Protein AF-A0A7C6YVV8-F1 (afdb_monomer)

Radius of gyration: 14.44 Å; Cα contacts (8 Å, |Δi|>4): 75; chains: 1; bounding box: 38×21×33 Å

Sequence (68 aa):
MQKGFLWDPADAAHAMIAVAKMMLDGVEIDTGLELHRLGKVEVFKDERLIAVDATLEITKENADKLGF

Secondary structure (DSSP, 8-state):
---EEE--HHHHHHHHHHHHHHHHTT----TTPEETTTEE-EEETTTTEEE---PEEE-TTTHHHH--

Nearest PDB structures (foldseek):
  3d02-assembly1_A  TM=8.982E-01  e=3.538E-04  Klebsiella pneumoniae subsp. pneumoniae MGH 78578

Foldseek 3Di:
DDKDKDAQVVLVVQQVVVVVVCVVVVHDDAFQDQDPPQGTWHADVVVRDIDGPRIDIGDPVCPVVSPD

Mean predicted aligned error: 3.14 Å

Solvent-accessible surface area (backbone atoms only — not comparable to full-atom values): 4364 Å² total; per-residue (Å²): 134,83,69,49,80,50,56,63,66,66,58,54,52,51,47,55,53,51,52,54,49,38,51,76,73,68,49,86,90,49,60,64,46,73,41,89,100,65,42,62,31,46,52,41,74,93,77,72,41,78,46,70,92,58,77,38,81,38,37,89,92,47,52,88,71,63,85,122

pLDDT: mean 94.44, std 5.02, range [68.88, 98.44]

Structure (mmCIF, N/CA/C/O backbone):
data_AF-A0A7C6YVV8-F1
#
_entry.id   AF-A0A7C6YVV8-F1
#
loop_
_atom_site.group_PDB
_atom_site.id
_atom_site.type_symbol
_atom_site.label_atom_id
_atom_site.label_alt_id
_atom_site.label_comp_id
_atom_site.label_asym_id
_atom_site.label_entity_id
_atom_site.label_seq_id
_atom_site.pdbx_PDB_ins_code
_atom_site.Cartn_x
_atom_site.Cartn_y
_atom_site.Cartn_z
_atom_site.occupancy
_atom_site.B_iso_or_equiv
_atom_site.auth_seq_id
_atom_site.auth_comp_id
_atom_site.auth_asym_id
_atom_site.auth_atom_id
_atom_site.pdbx_PDB_model_num
ATOM 1 N N . MET A 1 1 ? 21.475 9.548 -14.591 1.00 68.88 1 MET A N 1
ATOM 2 C CA . MET A 1 1 ? 20.606 8.402 -14.932 1.00 68.88 1 MET A CA 1
ATOM 3 C C . MET A 1 1 ? 19.189 8.801 -14.553 1.00 68.88 1 MET A C 1
ATOM 5 O O . MET A 1 1 ? 19.022 9.275 -13.438 1.00 68.88 1 MET A O 1
ATOM 9 N N . GLN A 1 2 ? 18.223 8.757 -15.476 1.00 85.62 2 GLN A N 1
ATOM 10 C CA . GLN A 1 2 ? 16.826 9.079 -15.148 1.00 85.62 2 GLN A CA 1
ATOM 11 C C . GLN A 1 2 ? 16.166 7.846 -14.527 1.00 85.62 2 GLN A C 1
ATOM 13 O O . GLN A 1 2 ? 16.413 6.734 -14.991 1.00 85.62 2 GLN A O 1
ATOM 18 N N . LYS A 1 3 ? 15.362 8.057 -13.487 1.00 92.88 3 LYS A N 1
ATOM 19 C CA . LYS A 1 3 ? 14.577 7.019 -12.821 1.00 92.88 3 LYS A CA 1
ATOM 20 C C . LYS A 1 3 ? 13.182 7.535 -12.504 1.00 92.88 3 LYS A C 1
ATOM 22 O O . LYS A 1 3 ? 13.020 8.728 -12.249 1.00 92.88 3 LYS A O 1
ATOM 27 N N . GLY A 1 4 ? 12.204 6.640 -12.561 1.00 94.38 4 GLY A N 1
ATOM 28 C CA . GLY A 1 4 ? 10.839 6.885 -12.109 1.00 94.38 4 GLY A CA 1
ATOM 29 C C . GLY A 1 4 ? 10.636 6.338 -10.701 1.00 94.38 4 GLY A C 1
ATOM 30 O O . GLY A 1 4 ? 11.337 5.419 -10.284 1.00 94.38 4 GLY A O 1
ATOM 31 N N . PHE A 1 5 ? 9.668 6.895 -9.986 1.00 95.44 5 PHE A N 1
ATOM 32 C CA . PHE A 1 5 ? 9.227 6.381 -8.695 1.00 95.44 5 PHE A CA 1
ATOM 33 C C . PHE A 1 5 ? 7.723 6.177 -8.748 1.00 95.44 5 PHE A C 1
ATOM 35 O O . PHE A 1 5 ? 6.993 7.069 -9.183 1.00 95.44 5 PHE A O 1
ATOM 42 N N . LEU A 1 6 ? 7.283 4.997 -8.336 1.00 94.69 6 LEU A N 1
ATOM 43 C CA . LEU A 1 6 ? 5.875 4.634 -8.244 1.00 94.69 6 LEU A CA 1
ATOM 44 C C . LEU A 1 6 ? 5.700 3.630 -7.095 1.00 94.69 6 LEU A C 1
ATOM 46 O O . LEU A 1 6 ? 6.546 3.515 -6.213 1.00 94.69 6 LEU A O 1
ATOM 50 N N . TRP A 1 7 ? 4.604 2.898 -7.141 1.00 94.25 7 TRP A N 1
ATOM 51 C CA . TRP A 1 7 ? 4.249 1.706 -6.392 1.00 94.25 7 TRP A CA 1
ATOM 52 C C . TRP A 1 7 ? 3.536 0.766 -7.380 1.00 94.25 7 TRP A C 1
ATOM 54 O O . TRP A 1 7 ? 3.150 1.201 -8.468 1.00 94.25 7 TRP A O 1
ATOM 64 N N . ASP A 1 8 ? 3.341 -0.505 -7.029 1.00 94.88 8 ASP A N 1
ATOM 65 C CA . ASP A 1 8 ? 2.499 -1.399 -7.834 1.00 94.88 8 ASP A CA 1
ATOM 66 C C . ASP A 1 8 ? 1.009 -1.031 -7.620 1.00 94.88 8 ASP A C 1
ATOM 68 O O . ASP A 1 8 ? 0.489 -1.164 -6.503 1.00 94.88 8 ASP A O 1
ATOM 72 N N . PRO A 1 9 ? 0.290 -0.537 -8.649 1.00 94.56 9 PRO A N 1
ATOM 73 C CA . PRO A 1 9 ? -1.110 -0.146 -8.507 1.00 94.56 9 PRO A CA 1
ATOM 74 C C . PRO A 1 9 ? -2.047 -1.339 -8.264 1.00 94.56 9 PRO A C 1
ATOM 76 O O . PRO A 1 9 ? -3.103 -1.158 -7.653 1.00 94.56 9 PRO A O 1
ATOM 79 N N . ALA A 1 10 ? -1.684 -2.550 -8.698 1.00 95.00 10 ALA A N 1
ATOM 80 C CA . ALA A 1 10 ? -2.472 -3.750 -8.438 1.00 95.00 10 ALA A CA 1
ATOM 81 C C . ALA A 1 10 ? -2.433 -4.117 -6.948 1.00 95.00 10 ALA A C 1
ATOM 83 O O . ALA A 1 10 ? -3.470 -4.455 -6.371 1.00 95.00 10 ALA A O 1
ATOM 84 N N . ASP A 1 11 ? -1.272 -3.967 -6.305 1.00 95.31 11 ASP A N 1
ATOM 85 C CA . ASP A 1 11 ? -1.140 -4.164 -4.859 1.00 95.31 11 ASP A CA 1
ATOM 86 C C . ASP A 1 11 ? -1.922 -3.116 -4.066 1.00 95.31 11 ASP A C 1
ATOM 88 O O . ASP A 1 11 ? -2.632 -3.462 -3.119 1.00 95.31 11 ASP A O 1
ATOM 92 N N . ALA A 1 12 ? -1.899 -1.854 -4.503 1.00 95.19 12 ALA A N 1
ATOM 93 C CA . ALA A 1 12 ? -2.731 -0.811 -3.905 1.00 95.19 12 ALA A CA 1
ATOM 94 C C . ALA A 1 12 ? -4.236 -1.127 -4.030 1.00 95.19 12 ALA A C 1
ATOM 96 O O . ALA A 1 12 ? -4.987 -0.984 -3.064 1.00 95.19 12 ALA A O 1
ATOM 97 N N . ALA A 1 13 ? -4.694 -1.604 -5.194 1.00 95.44 13 ALA A N 1
ATOM 98 C CA . ALA A 1 13 ? -6.089 -1.994 -5.396 1.00 95.44 13 ALA A CA 1
ATOM 99 C C . ALA A 1 13 ? -6.499 -3.172 -4.502 1.00 95.44 13 ALA A C 1
ATOM 101 O O . ALA A 1 13 ? -7.552 -3.132 -3.859 1.00 95.44 13 ALA A O 1
ATOM 102 N N . HIS A 1 14 ? -5.650 -4.197 -4.417 1.00 96.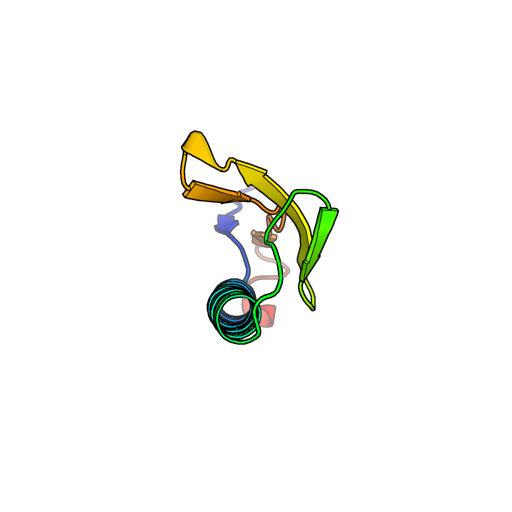12 14 HIS A N 1
ATOM 103 C CA . HIS A 1 14 ? -5.886 -5.345 -3.550 1.00 96.12 14 HIS A CA 1
ATOM 104 C C . HIS A 1 14 ? -5.962 -4.928 -2.073 1.00 96.12 14 HIS A C 1
ATOM 106 O O . HIS A 1 14 ? -6.869 -5.354 -1.357 1.00 96.12 14 HIS A O 1
ATOM 112 N N . ALA A 1 15 ? -5.061 -4.050 -1.628 1.00 96.81 15 ALA A N 1
ATOM 113 C CA . ALA A 1 15 ? -5.055 -3.491 -0.279 1.00 96.81 15 ALA A CA 1
ATOM 114 C C . ALA A 1 15 ? -6.359 -2.760 0.063 1.00 96.81 15 ALA A C 1
ATOM 116 O O . ALA A 1 15 ? -6.945 -3.018 1.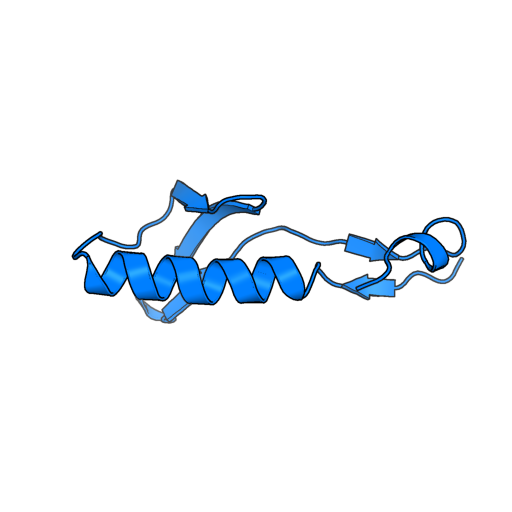113 1.00 96.81 15 ALA A O 1
ATOM 117 N N . MET A 1 16 ? -6.852 -1.905 -0.840 1.00 97.00 16 MET A N 1
ATOM 118 C CA . MET A 1 16 ? -8.103 -1.166 -0.632 1.00 97.00 16 MET A CA 1
ATOM 119 C C . MET A 1 16 ? -9.296 -2.106 -0.420 1.00 97.00 16 MET A C 1
ATOM 121 O O . MET A 1 16 ? -10.081 -1.914 0.509 1.00 97.00 16 MET A O 1
ATOM 125 N N . ILE A 1 17 ? -9.416 -3.150 -1.245 1.00 97.75 17 ILE A N 1
ATOM 126 C CA . ILE A 1 17 ? -10.500 -4.133 -1.116 1.00 97.75 17 ILE A CA 1
ATOM 127 C C . ILE A 1 17 ? -10.341 -4.979 0.151 1.00 97.75 17 ILE A C 1
ATOM 129 O O . ILE A 1 17 ? -11.330 -5.237 0.839 1.00 97.75 17 ILE A O 1
ATOM 133 N N . ALA A 1 18 ? -9.115 -5.385 0.490 1.00 97.00 18 ALA A N 1
ATOM 134 C CA . ALA A 1 18 ? -8.839 -6.152 1.700 1.00 97.00 18 ALA A CA 1
ATOM 135 C C . ALA A 1 18 ? -9.227 -5.372 2.964 1.00 97.00 18 ALA A C 1
ATOM 137 O O . ALA A 1 18 ? -9.954 -5.905 3.800 1.00 97.00 18 ALA A O 1
ATOM 138 N N . VAL A 1 19 ? -8.824 -4.101 3.069 1.00 97.25 19 VAL A N 1
ATOM 139 C CA . VAL A 1 19 ? -9.202 -3.223 4.186 1.00 97.25 19 VAL A CA 1
ATOM 140 C C . VAL A 1 19 ? -10.719 -3.053 4.254 1.00 97.25 19 VAL A C 1
ATOM 142 O O . VAL A 1 19 ? -11.304 -3.225 5.321 1.00 97.25 19 VAL A O 1
ATOM 145 N N . ALA A 1 20 ? -11.382 -2.790 3.123 1.00 98.00 20 ALA A N 1
ATOM 146 C CA . ALA A 1 20 ? -12.838 -2.652 3.091 1.00 98.00 20 ALA A CA 1
ATOM 147 C C . ALA A 1 20 ? -13.546 -3.920 3.595 1.00 98.00 20 ALA A C 1
ATOM 149 O O . ALA A 1 20 ? -14.475 -3.838 4.399 1.00 98.00 20 ALA A O 1
ATOM 150 N N . LYS A 1 21 ? -13.081 -5.102 3.171 1.00 98.25 21 LYS A N 1
ATOM 151 C CA . LYS A 1 21 ? -13.603 -6.379 3.662 1.00 98.25 21 LYS A CA 1
ATOM 152 C C . LYS A 1 21 ? -13.359 -6.558 5.163 1.00 98.25 21 LYS A C 1
ATOM 154 O O . LYS A 1 21 ? -14.292 -6.924 5.867 1.00 98.25 21 LYS A O 1
ATOM 159 N N . MET A 1 22 ? -12.152 -6.277 5.654 1.00 97.38 22 MET A N 1
ATOM 160 C CA . MET A 1 22 ? -11.819 -6.364 7.082 1.00 97.38 22 MET A CA 1
ATOM 161 C C . MET A 1 22 ? -12.758 -5.500 7.931 1.00 97.38 22 MET A C 1
ATOM 163 O O . MET A 1 22 ? -13.289 -5.974 8.931 1.00 97.38 22 MET A O 1
ATOM 167 N N . MET A 1 23 ? -13.038 -4.271 7.490 1.00 97.06 23 MET A N 1
ATOM 168 C CA . MET A 1 23 ? -13.989 -3.384 8.166 1.00 97.06 23 MET A CA 1
ATOM 169 C C . MET A 1 23 ? -15.412 -3.963 8.185 1.00 97.06 23 MET A C 1
ATOM 171 O O . MET A 1 23 ? -16.081 -3.900 9.214 1.00 97.06 23 MET A O 1
ATOM 175 N N . LEU A 1 24 ? -15.877 -4.549 7.074 1.00 98.44 24 LEU A N 1
ATOM 176 C CA . LEU A 1 24 ? -17.191 -5.209 6.997 1.00 98.44 24 LEU A CA 1
ATOM 177 C C . LEU A 1 24 ? -17.278 -6.455 7.889 1.00 98.44 24 LEU A C 1
ATOM 179 O O . LEU A 1 24 ? -18.342 -6.742 8.434 1.00 98.44 24 LEU A O 1
ATOM 183 N N . ASP A 1 25 ? -16.162 -7.161 8.064 1.00 98.25 25 ASP A N 1
ATOM 184 C CA . ASP A 1 25 ? -16.040 -8.320 8.949 1.00 98.25 25 ASP A CA 1
ATOM 185 C C . ASP A 1 25 ? -15.847 -7.914 10.432 1.00 98.25 25 ASP A C 1
ATOM 187 O O . ASP A 1 25 ? -15.750 -8.777 11.304 1.00 98.25 25 ASP A O 1
ATOM 191 N N . GLY A 1 26 ? -15.811 -6.610 10.741 1.00 98.00 26 GLY A N 1
ATOM 192 C CA . GLY A 1 26 ? -15.695 -6.079 12.103 1.00 98.00 26 GLY A CA 1
ATOM 193 C C . GLY A 1 26 ? -14.271 -6.055 12.668 1.00 98.00 26 GLY A C 1
ATOM 194 O O . GLY A 1 26 ? -14.098 -5.923 13.878 1.00 98.00 26 GLY A O 1
ATOM 195 N N . VAL A 1 27 ? -13.253 -6.188 11.817 1.00 97.31 27 VAL A N 1
ATOM 196 C CA . VAL A 1 27 ? -11.841 -6.099 12.211 1.00 97.31 27 VAL A CA 1
ATOM 197 C C . VAL A 1 27 ? -11.452 -4.635 12.421 1.00 97.31 27 VAL A C 1
ATOM 199 O O . VAL A 1 27 ? -11.744 -3.775 11.587 1.00 97.31 27 VAL A O 1
ATOM 202 N N . GLU A 1 28 ? -10.761 -4.348 13.525 1.00 96.06 28 GLU A N 1
ATOM 203 C CA . GLU A 1 28 ? -10.205 -3.019 13.779 1.00 96.06 28 GLU A CA 1
ATOM 204 C C . GLU A 1 28 ? -8.971 -2.759 12.903 1.00 96.06 28 GLU A C 1
ATOM 206 O O . GLU A 1 28 ? -8.070 -3.592 12.801 1.00 96.06 28 GLU A O 1
ATOM 211 N N . ILE A 1 29 ? -8.931 -1.580 12.280 1.00 96.69 29 ILE A N 1
ATOM 212 C CA . ILE A 1 29 ? -7.814 -1.136 11.447 1.00 96.69 29 ILE A CA 1
ATOM 213 C C . ILE A 1 29 ? -6.898 -0.248 12.291 1.00 96.69 29 ILE A C 1
ATOM 215 O O . ILE A 1 29 ? -7.260 0.880 12.635 1.00 96.69 29 ILE A O 1
ATOM 219 N N . ASP A 1 30 ? -5.718 -0.765 12.626 1.00 97.56 30 ASP A N 1
ATOM 220 C CA . ASP A 1 30 ? -4.713 -0.071 13.431 1.00 97.56 30 ASP A CA 1
ATOM 221 C C . ASP A 1 30 ? -3.290 -0.337 12.915 1.00 97.56 30 ASP A C 1
ATOM 223 O O . ASP A 1 30 ? -3.054 -1.223 12.089 1.00 97.56 30 ASP A O 1
ATOM 227 N N . THR A 1 31 ? -2.337 0.453 13.401 1.00 97.56 31 THR A N 1
ATOM 228 C CA . THR A 1 31 ? -0.918 0.333 13.078 1.00 97.56 31 THR A CA 1
ATOM 229 C C . THR A 1 31 ? -0.405 -1.066 13.409 1.00 97.56 31 THR A C 1
ATOM 231 O O . THR A 1 31 ? -0.660 -1.617 14.479 1.00 97.56 31 THR A O 1
ATOM 234 N N . GLY A 1 32 ? 0.357 -1.640 12.480 1.00 95.31 32 GLY A N 1
ATOM 235 C CA . GLY A 1 32 ? 0.876 -3.000 12.585 1.00 95.31 32 GLY A CA 1
ATOM 236 C C . GLY A 1 32 ? -0.035 -4.073 11.988 1.00 95.31 32 GLY A C 1
ATOM 237 O O . GLY A 1 32 ? 0.382 -5.232 11.962 1.00 95.31 32 GLY A O 1
ATOM 238 N N . LEU A 1 33 ? -1.218 -3.711 11.470 1.00 95.25 33 LEU A N 1
ATOM 239 C CA . LEU A 1 33 ? -2.019 -4.586 10.609 1.00 95.25 33 LEU A CA 1
ATOM 240 C C . LEU A 1 33 ? -1.177 -5.049 9.410 1.00 95.25 33 LEU A C 1
ATOM 242 O O . LEU A 1 33 ? -0.487 -4.244 8.785 1.00 95.25 33 LEU A O 1
ATOM 246 N N . GLU A 1 34 ? -1.243 -6.336 9.074 1.00 95.06 34 GLU A N 1
ATOM 247 C CA . GLU A 1 34 ? -0.545 -6.891 7.914 1.00 95.06 34 GLU A CA 1
ATOM 248 C C . GLU A 1 34 ? -1.472 -6.991 6.701 1.00 95.06 34 GLU A C 1
ATOM 250 O O . GLU A 1 34 ? -2.526 -7.630 6.745 1.00 95.06 34 GLU A O 1
ATOM 255 N N . LEU A 1 35 ? -1.048 -6.390 5.592 1.00 94.56 35 LEU A N 1
ATOM 256 C CA . LEU A 1 35 ? -1.682 -6.530 4.290 1.00 94.56 35 LEU A CA 1
ATOM 257 C C . LEU A 1 35 ? -0.884 -7.501 3.423 1.00 94.56 35 LEU A C 1
ATOM 259 O O . LEU A 1 35 ? 0.347 -7.465 3.359 1.00 94.56 35 LEU A O 1
ATOM 263 N N . HIS A 1 36 ? -1.600 -8.382 2.725 1.00 91.94 36 HIS A N 1
ATOM 264 C CA . HIS A 1 36 ? -0.983 -9.337 1.811 1.00 91.94 36 HIS A CA 1
ATOM 265 C C . HIS A 1 36 ? -0.115 -8.603 0.775 1.00 91.94 36 HIS A C 1
ATOM 267 O O . HIS A 1 36 ? -0.557 -7.602 0.217 1.00 91.94 36 HIS A O 1
ATOM 273 N N . ARG A 1 37 ? 1.109 -9.100 0.543 1.00 90.06 37 ARG A N 1
ATOM 274 C CA . ARG A 1 37 ? 2.150 -8.533 -0.348 1.00 90.06 37 ARG A CA 1
ATOM 275 C C . ARG A 1 37 ? 2.742 -7.176 0.061 1.00 90.06 37 ARG A C 1
ATOM 277 O O . ARG A 1 37 ? 3.828 -6.855 -0.403 1.00 90.06 37 ARG A O 1
ATOM 284 N N . LEU A 1 38 ? 2.091 -6.437 0.958 1.00 94.62 38 LEU A N 1
ATOM 285 C CA . LEU A 1 38 ? 2.507 -5.102 1.404 1.00 94.62 38 LEU A CA 1
ATOM 286 C C . LEU A 1 38 ? 3.108 -5.075 2.818 1.00 94.62 38 LEU A C 1
ATOM 288 O O . LEU A 1 38 ? 3.823 -4.141 3.164 1.00 94.62 38 LEU A O 1
ATOM 292 N N . GLY A 1 39 ? 2.863 -6.105 3.630 1.00 93.50 39 GLY A N 1
ATOM 293 C CA . GLY A 1 39 ? 3.393 -6.196 4.989 1.00 93.50 39 GLY A CA 1
ATOM 294 C C . GLY A 1 39 ? 2.650 -5.292 5.974 1.00 93.50 39 GLY A C 1
ATOM 295 O O . GLY A 1 39 ? 1.450 -5.057 5.829 1.00 93.50 39 GLY A O 1
ATOM 296 N N . LYS A 1 40 ? 3.354 -4.840 7.018 1.00 95.88 40 LYS A N 1
ATOM 297 C CA . LYS A 1 40 ? 2.774 -4.020 8.089 1.00 95.88 40 LYS A CA 1
ATOM 298 C C . LYS A 1 40 ? 2.518 -2.595 7.620 1.00 95.88 40 LYS A C 1
ATOM 300 O O . LYS A 1 40 ? 3.384 -1.996 6.990 1.00 95.88 40 LYS A O 1
ATOM 305 N N . VAL A 1 41 ? 1.364 -2.054 7.995 1.00 96.44 41 VAL A N 1
ATOM 306 C CA . VAL A 1 41 ? 0.973 -0.678 7.667 1.00 96.44 41 VAL A CA 1
ATOM 307 C C . VAL A 1 41 ? 0.974 0.233 8.888 1.00 96.44 41 VAL A C 1
ATOM 309 O O . VAL A 1 41 ? 0.772 -0.213 10.021 1.00 96.44 41 VAL A O 1
ATOM 312 N N . GLU A 1 42 ? 1.159 1.524 8.638 1.00 98.12 42 GLU A N 1
ATOM 313 C CA . GLU A 1 42 ? 0.918 2.587 9.611 1.00 98.12 42 GLU A CA 1
ATOM 314 C C . GLU A 1 42 ? -0.481 3.164 9.393 1.00 98.12 42 GLU A C 1
ATOM 316 O O . GLU A 1 42 ? -0.898 3.397 8.256 1.00 98.12 42 GLU A O 1
ATOM 321 N N . VAL A 1 43 ? -1.225 3.379 10.479 1.00 97.81 43 VAL A N 1
ATOM 322 C CA . VAL A 1 43 ? -2.595 3.900 10.426 1.00 97.81 43 VAL A CA 1
ATOM 323 C C . VAL A 1 43 ? -2.673 5.207 11.196 1.00 97.81 43 VAL A C 1
ATOM 325 O O . VAL A 1 43 ? -2.499 5.249 12.412 1.00 97.81 43 VAL A O 1
ATOM 328 N N . PHE A 1 44 ? -3.013 6.264 10.474 1.00 97.69 44 PHE A N 1
ATOM 329 C CA . PHE A 1 44 ? -3.237 7.605 10.985 1.00 97.69 44 PHE A CA 1
ATOM 330 C C . PHE A 1 44 ? -4.752 7.841 11.032 1.00 97.69 44 PHE A C 1
ATOM 332 O O . PHE A 1 44 ? -5.380 8.215 10.036 1.00 97.69 44 PHE A O 1
ATOM 339 N N . LYS A 1 45 ? -5.374 7.496 12.171 1.00 95.31 45 LYS A N 1
ATOM 340 C CA . LYS A 1 45 ? -6.844 7.476 12.322 1.00 95.31 45 LYS A CA 1
ATOM 341 C C . LYS A 1 45 ? -7.464 8.873 12.167 1.00 95.31 45 LYS A C 1
ATOM 343 O O . LYS A 1 45 ? -8.529 8.984 11.556 1.00 95.31 45 LYS A O 1
ATOM 348 N N . ASP A 1 46 ? -6.793 9.916 12.653 1.00 96.88 46 ASP A N 1
ATOM 349 C CA . ASP A 1 46 ? -7.279 11.302 12.582 1.00 96.88 46 ASP A CA 1
ATOM 350 C C . ASP A 1 46 ? -7.315 11.811 11.130 1.00 96.88 46 ASP A C 1
ATOM 352 O O . ASP A 1 46 ? -8.283 12.440 10.696 1.00 96.88 46 ASP A O 1
ATOM 356 N N . GLU A 1 47 ? -6.306 11.448 10.343 1.00 98.00 47 GLU A N 1
ATOM 357 C CA . GLU A 1 47 ? -6.156 11.770 8.924 1.00 98.00 47 GLU A CA 1
ATOM 358 C C . GLU A 1 47 ? -6.914 10.805 8.004 1.00 98.00 47 GLU A C 1
ATOM 360 O O . GLU A 1 47 ? -7.020 11.050 6.801 1.00 98.00 47 GLU A O 1
ATOM 365 N N . ARG A 1 48 ? -7.454 9.711 8.558 1.00 95.94 48 ARG A N 1
ATOM 366 C CA . ARG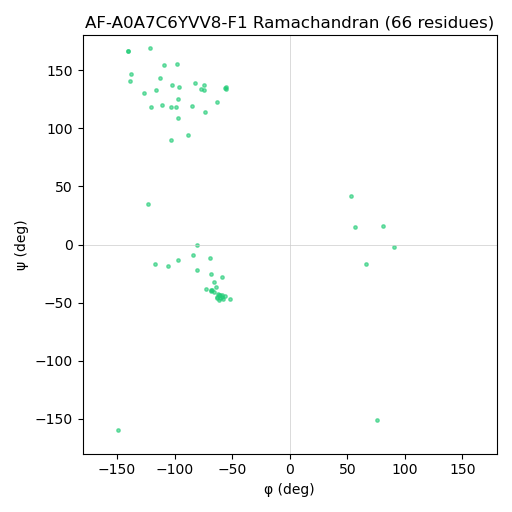 A 1 48 ? -8.072 8.600 7.815 1.00 95.94 48 ARG A CA 1
ATOM 367 C C . ARG A 1 48 ? -7.142 8.043 6.734 1.00 95.94 48 ARG A C 1
ATOM 369 O O . ARG A 1 48 ? -7.574 7.753 5.618 1.00 95.94 48 ARG A O 1
ATOM 376 N N . LEU A 1 49 ? -5.865 7.902 7.079 1.00 97.44 49 LEU A N 1
ATOM 377 C CA . LEU A 1 49 ? -4.808 7.463 6.178 1.00 97.44 49 LEU A CA 1
ATOM 378 C C . LEU A 1 49 ? -4.226 6.126 6.644 1.00 97.44 49 LEU A C 1
ATOM 380 O O . LEU A 1 49 ? -3.876 5.958 7.808 1.00 97.44 49 LEU A O 1
ATOM 384 N N . ILE A 1 50 ? -4.083 5.196 5.703 1.00 97.31 50 ILE A N 1
ATOM 385 C CA . ILE A 1 50 ? -3.286 3.979 5.862 1.00 97.31 50 ILE A CA 1
ATOM 386 C C . ILE A 1 50 ? -2.080 4.134 4.942 1.00 97.31 50 ILE A C 1
ATOM 388 O O . ILE A 1 50 ? -2.253 4.305 3.734 1.00 97.31 50 ILE A O 1
ATOM 392 N N . ALA A 1 51 ? -0.879 4.106 5.508 1.00 96.25 51 ALA A N 1
ATOM 393 C CA . ALA A 1 51 ? 0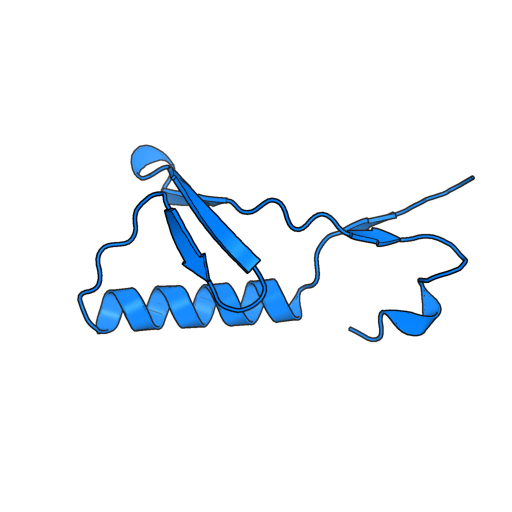.366 4.292 4.781 1.00 96.25 51 ALA A CA 1
ATOM 394 C C . ALA A 1 51 ? 1.193 3.004 4.769 1.00 96.25 51 ALA A C 1
ATOM 396 O O . ALA A 1 51 ? 1.254 2.259 5.749 1.00 96.25 51 ALA A O 1
ATOM 397 N N . VAL A 1 52 ? 1.855 2.770 3.641 1.00 94.44 52 VAL A N 1
ATOM 398 C CA . VAL A 1 52 ? 2.816 1.687 3.450 1.00 94.44 52 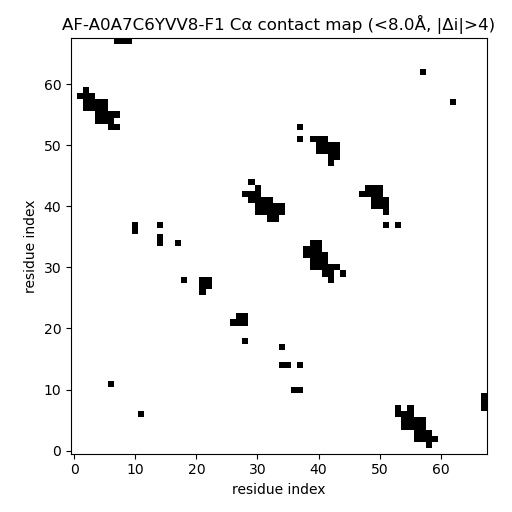VAL A CA 1
ATOM 399 C C . VAL A 1 52 ? 4.004 2.220 2.660 1.00 94.44 52 VAL A C 1
ATOM 401 O O . VAL A 1 52 ? 3.818 2.993 1.718 1.00 94.44 52 VAL A O 1
ATOM 404 N N . ASP A 1 53 ? 5.216 1.800 3.016 1.00 93.19 53 ASP A N 1
ATOM 405 C CA . ASP A 1 53 ? 6.384 2.026 2.167 1.00 93.19 53 ASP A CA 1
ATOM 406 C C . ASP A 1 53 ? 6.532 0.866 1.177 1.00 93.19 53 ASP A C 1
ATOM 408 O O . ASP A 1 53 ? 7.091 -0.186 1.486 1.00 93.19 53 ASP A O 1
ATOM 412 N N . ALA A 1 54 ? 5.973 1.062 -0.016 1.00 93.69 54 ALA A N 1
ATOM 413 C CA . ALA A 1 54 ? 6.049 0.132 -1.142 1.00 93.69 54 ALA A CA 1
ATOM 414 C C . ALA A 1 54 ? 6.654 0.815 -2.380 1.00 93.69 54 ALA A C 1
ATOM 416 O O . ALA A 1 54 ? 6.238 0.571 -3.516 1.00 93.69 54 ALA A O 1
ATOM 417 N N . THR A 1 55 ? 7.604 1.726 -2.152 1.00 94.44 55 THR A N 1
ATOM 418 C CA . THR A 1 55 ? 8.209 2.527 -3.217 1.00 94.44 55 THR A CA 1
ATOM 419 C C . THR A 1 55 ? 8.951 1.638 -4.216 1.00 94.44 55 THR A C 1
ATOM 421 O O . THR A 1 55 ? 9.895 0.928 -3.872 1.00 94.44 55 THR A O 1
ATOM 424 N N . LEU A 1 56 ? 8.558 1.726 -5.484 1.00 94.38 56 LEU A N 1
ATOM 425 C CA . LEU A 1 56 ? 9.185 1.048 -6.607 1.00 94.38 56 LEU A CA 1
ATOM 426 C C . LEU A 1 56 ? 10.046 2.035 -7.401 1.00 94.38 56 LEU A C 1
ATOM 428 O O . LEU A 1 56 ? 9.539 3.000 -7.979 1.00 94.38 56 LEU A O 1
ATOM 432 N N . GLU A 1 57 ? 11.350 1.765 -7.471 1.00 95.75 57 GLU A N 1
ATOM 433 C CA . GLU A 1 57 ? 12.271 2.484 -8.352 1.00 95.75 57 GLU A CA 1
ATOM 434 C C . GLU A 1 57 ? 12.251 1.867 -9.757 1.00 95.75 57 GLU A C 1
ATOM 436 O O . GLU A 1 57 ? 12.591 0.698 -9.958 1.00 95.75 57 GLU A O 1
ATOM 441 N N . ILE A 1 58 ? 11.862 2.674 -10.741 1.00 95.19 58 ILE A N 1
ATOM 442 C CA . ILE A 1 58 ? 11.786 2.284 -12.147 1.00 95.19 58 ILE A CA 1
ATOM 443 C C . ILE A 1 58 ? 13.048 2.770 -12.851 1.00 95.19 58 ILE A C 1
ATOM 445 O O . ILE A 1 58 ? 13.312 3.974 -12.939 1.00 95.19 58 ILE A O 1
ATOM 449 N N . THR A 1 59 ? 13.812 1.827 -13.383 1.00 95.00 59 THR A N 1
ATOM 450 C CA . THR A 1 59 ? 15.035 2.071 -14.144 1.00 95.00 59 THR A CA 1
ATOM 451 C C . THR A 1 59 ? 14.906 1.483 -15.546 1.00 95.00 59 THR A C 1
ATOM 453 O O . THR A 1 59 ? 13.990 0.716 -15.848 1.00 95.00 59 THR A O 1
ATOM 456 N N . LYS A 1 60 ? 15.850 1.813 -16.432 1.00 94.25 60 LYS A N 1
ATOM 4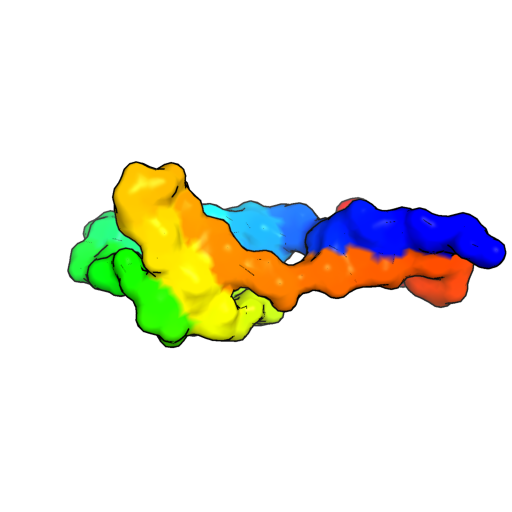57 C CA . LYS A 1 60 ? 15.869 1.256 -17.791 1.00 94.25 60 LYS A CA 1
ATOM 458 C C . LYS A 1 60 ? 15.964 -0.279 -17.786 1.00 94.25 60 LYS A C 1
ATOM 460 O O . LYS A 1 60 ? 15.494 -0.928 -18.709 1.00 94.25 60 LYS A O 1
ATOM 465 N N . GLU A 1 61 ? 16.569 -0.857 -16.753 1.00 94.88 61 GLU A N 1
ATOM 466 C CA . GLU A 1 61 ? 16.840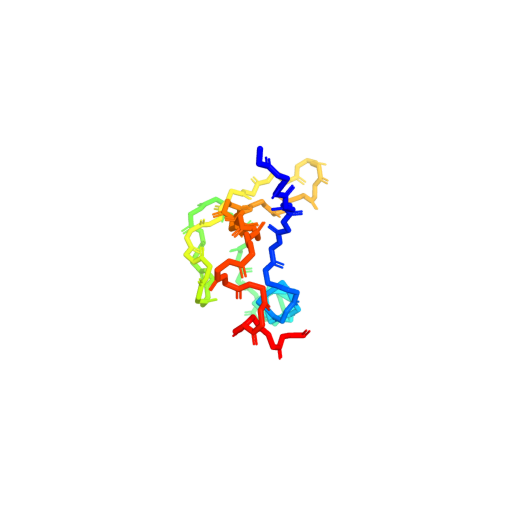 -2.291 -16.633 1.00 94.88 61 GLU A CA 1
ATOM 467 C C . GLU A 1 61 ? 15.623 -3.111 -16.173 1.00 94.88 61 GLU A C 1
ATOM 469 O O . GLU A 1 61 ? 15.593 -4.333 -16.380 1.00 94.88 61 GLU A O 1
ATOM 474 N N 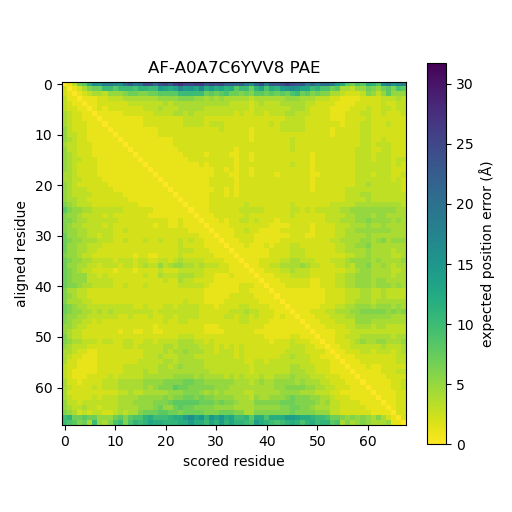. ASN A 1 62 ? 14.644 -2.471 -15.522 1.00 94.12 62 ASN A N 1
ATOM 475 C CA . ASN A 1 62 ? 13.461 -3.147 -14.988 1.00 94.12 62 ASN A CA 1
ATOM 476 C C . ASN A 1 62 ? 12.135 -2.697 -15.613 1.00 94.12 62 ASN A C 1
ATOM 478 O O . ASN A 1 62 ? 11.183 -3.462 -15.510 1.00 94.12 62 ASN A O 1
ATOM 482 N N . ALA A 1 63 ? 12.074 -1.547 -16.297 1.00 91.81 63 ALA A N 1
ATOM 483 C CA . ALA A 1 63 ? 10.826 -0.977 -16.814 1.00 91.81 63 ALA A CA 1
ATOM 484 C C . ALA A 1 63 ? 9.995 -1.971 -17.646 1.00 91.81 63 ALA A C 1
ATOM 486 O O . ALA A 1 63 ? 8.813 -2.161 -17.373 1.00 91.81 63 ALA A O 1
ATOM 487 N N . ASP A 1 64 ? 10.627 -2.686 -18.581 1.00 93.31 64 ASP A N 1
ATOM 488 C CA . ASP A 1 64 ? 9.945 -3.648 -19.463 1.00 93.31 64 ASP A CA 1
ATOM 489 C C . ASP A 1 64 ? 9.437 -4.909 -18.734 1.00 93.31 64 ASP A C 1
ATOM 491 O O . ASP A 1 64 ? 8.694 -5.705 -19.304 1.00 93.31 64 ASP A O 1
ATOM 495 N N . LYS A 1 65 ? 9.847 -5.123 -17.477 1.00 93.06 65 LYS A N 1
ATOM 496 C CA . LYS A 1 65 ? 9.471 -6.293 -16.664 1.00 93.06 65 LYS A CA 1
ATOM 497 C C . LYS A 1 65 ? 8.305 -6.020 -15.722 1.00 93.06 65 LYS A C 1
ATOM 499 O O . LYS A 1 65 ? 7.792 -6.965 -15.134 1.00 93.06 65 LYS A O 1
ATOM 504 N N . LEU A 1 66 ? 7.941 -4.754 -15.530 1.00 88.94 66 LEU A N 1
ATOM 505 C CA . LEU A 1 66 ? 6.973 -4.359 -14.513 1.00 88.94 66 LEU A CA 1
ATOM 506 C C . LEU A 1 66 ? 5.545 -4.753 -14.890 1.00 88.94 66 LEU A C 1
ATOM 508 O O . LEU A 1 66 ? 4.827 -5.246 -14.030 1.00 88.94 66 LEU A O 1
ATOM 512 N N . GLY A 1 67 ? 5.180 -4.632 -16.172 1.00 79.50 67 GLY A N 1
ATOM 513 C CA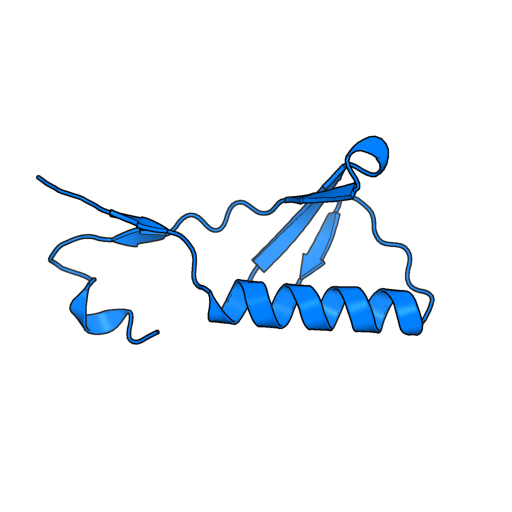 . GLY A 1 67 ? 4.029 -5.325 -16.767 1.00 79.50 67 GLY A CA 1
ATOM 514 C C . GLY A 1 67 ? 2.663 -5.092 -16.109 1.00 79.50 67 GLY A C 1
ATOM 515 O O . GLY A 1 67 ? 1.751 -5.876 -16.374 1.00 79.50 67 GLY A O 1
ATOM 516 N N . PHE A 1 68 ? 2.542 -4.068 -15.262 1.00 73.62 68 PHE A N 1
ATOM 517 C CA . PHE A 1 68 ? 1.301 -3.617 -14.640 1.00 73.62 68 PHE A CA 1
ATOM 518 C C . PHE A 1 68 ? 0.585 -2.572 -15.499 1.00 73.62 68 PHE A C 1
ATOM 520 O O . PHE A 1 68 ? 1.273 -1.803 -16.213 1.00 73.62 68 PHE A O 1
#